Protein AF-A0A4U9HY88-F1 (afdb_monomer_lite)

Sequence (181 aa):
MLAGNAVIPSIDAACRLASELGIPLLISGGIGHSTTFLYAAIARHPRYNRIRTTGKAEATILAEIARAFWQIPPEHLLVEDQSTNCGENARFSAAAITHHQLRVKRGIVVQDPTMQRRTMATFARVWRDKPDAPEWTSHPGIVPHLQNSEDGLVFRGGGEGLWPRRALSVVGTGRASTPAR

Secondary structure (DSSP, 8-state):
-EE--S-HHHHHHHHHHHHHHT--EEEE--SSTTHHHHHHHHHH-TTTTTS--TT--HHHHHHHHHHHHH---GGGEEEE----SHHHHHHHHHHHHHHTT---SEEEEB--HHHHHHHHHHHHHHHTT-TTPPEEEE--S----EEEETTEEEETT--TTS--GGGHHHHTTS---PPP-

Foldseek 3Di:
DEEQAQQVLLLVLQLCCCLVVVAADEYAWAAEDRLVSNVVSQCPDPPRVPQDRPPGTRQVSSVCCSCVPSVRDPVSYHGHHPDHDLLSRLQVSVVSCVVVVPQAQAEEYEYQPQCQVVSVVSNCVNQVPPPRRHHYHGDNSDDWDWDADPVGIDTDPDQRSHDDPVCVVVRVPPDDPDDDD

pLDDT: mean 89.08, std 15.0, range [28.89, 98.62]

Organism: NCBI:txid83655

Structure (mmCIF, N/CA/C/O backbone):
data_AF-A0A4U9HY88-F1
#
_entry.id   AF-A0A4U9HY88-F1
#
loop_
_atom_site.group_PDB
_atom_site.id
_atom_site.type_symbol
_atom_site.label_atom_id
_atom_site.label_alt_id
_atom_site.label_comp_id
_atom_site.label_asym_id
_atom_site.label_entity_id
_atom_site.label_seq_id
_atom_site.pdbx_PDB_ins_code
_atom_site.Cartn_x
_atom_site.Cartn_y
_atom_site.Cartn_z
_atom_site.occupancy
_atom_site.B_iso_or_equiv
_atom_site.auth_seq_id
_atom_site.auth_comp_id
_atom_site.auth_asym_id
_atom_site.auth_atom_id
_atom_site.pdbx_PDB_model_num
ATOM 1 N N . MET A 1 1 ? -2.210 0.163 5.922 1.00 95.62 1 MET A N 1
ATOM 2 C CA . MET A 1 1 ? -2.586 1.010 4.779 1.00 95.62 1 MET A CA 1
ATOM 3 C C . MET A 1 1 ? -1.548 0.826 3.693 1.00 95.62 1 MET A C 1
ATOM 5 O O . MET A 1 1 ? -0.369 1.038 3.957 1.00 95.62 1 MET A O 1
ATOM 9 N N . LEU A 1 2 ? -1.987 0.390 2.519 1.00 98.31 2 LEU A N 1
ATOM 10 C CA . LEU A 1 2 ? -1.201 0.354 1.294 1.00 98.31 2 LEU A CA 1
ATOM 11 C C . LEU A 1 2 ? -1.619 1.545 0.434 1.00 98.31 2 LEU A C 1
ATOM 13 O O . LEU A 1 2 ? -2.769 1.634 0.004 1.00 98.31 2 LEU A O 1
ATOM 17 N N . ALA A 1 3 ? -0.691 2.463 0.205 1.00 97.25 3 ALA A N 1
ATOM 18 C CA . ALA A 1 3 ? -0.890 3.555 -0.729 1.00 97.25 3 ALA A CA 1
ATOM 19 C C . ALA A 1 3 ? -0.647 3.063 -2.162 1.00 97.25 3 ALA A C 1
ATOM 21 O O . ALA A 1 3 ? 0.279 2.289 -2.398 1.00 97.25 3 ALA A O 1
ATOM 22 N N . GLY A 1 4 ? -1.458 3.524 -3.110 1.00 96.06 4 GLY A N 1
ATOM 23 C CA . GLY A 1 4 ? -1.323 3.200 -4.524 1.00 96.06 4 GLY A CA 1
ATOM 24 C C . GLY A 1 4 ? 0.080 3.514 -5.052 1.00 96.06 4 GLY A C 1
ATOM 25 O O . GLY A 1 4 ? 0.613 4.608 -4.829 1.00 96.06 4 GLY A O 1
ATOM 26 N N . ASN A 1 5 ? 0.709 2.504 -5.664 1.00 96.19 5 ASN A N 1
ATOM 27 C CA . ASN A 1 5 ? 2.025 2.565 -6.297 1.00 96.19 5 ASN A CA 1
ATOM 28 C C . ASN A 1 5 ? 2.245 1.380 -7.249 1.00 96.19 5 ASN A C 1
ATOM 30 O O . ASN A 1 5 ? 1.399 0.499 -7.357 1.00 96.19 5 ASN A O 1
ATOM 34 N N . ALA A 1 6 ? 3.399 1.363 -7.921 1.00 96.06 6 ALA A N 1
ATOM 35 C CA . ALA A 1 6 ? 3.779 0.353 -8.909 1.00 96.06 6 ALA A CA 1
ATOM 36 C C . ALA A 1 6 ? 4.93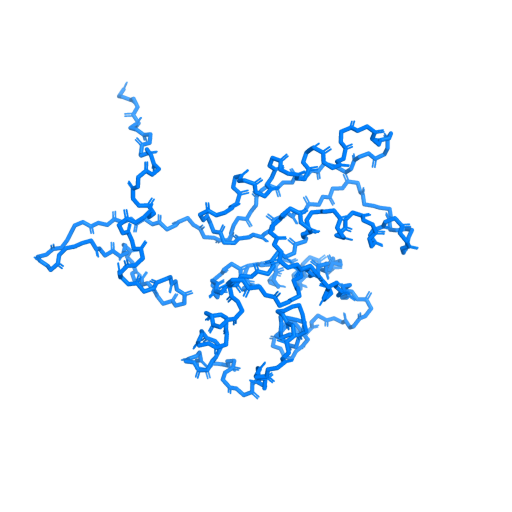8 -0.565 -8.466 1.00 96.06 6 ALA A C 1
ATOM 38 O O . ALA A 1 6 ? 5.470 -1.314 -9.284 1.00 96.06 6 ALA A O 1
ATOM 39 N N . VAL A 1 7 ? 5.368 -0.490 -7.202 1.00 96.38 7 VAL A N 1
ATOM 40 C CA . VAL A 1 7 ? 6.528 -1.222 -6.678 1.00 96.38 7 VAL A CA 1
ATOM 41 C C . VAL A 1 7 ? 6.056 -2.559 -6.120 1.00 96.38 7 VAL A C 1
ATOM 43 O O . VAL A 1 7 ? 5.558 -2.639 -4.996 1.00 96.38 7 VAL A O 1
ATOM 46 N N . ILE A 1 8 ? 6.219 -3.625 -6.908 1.00 97.12 8 ILE A N 1
ATOM 47 C CA . ILE A 1 8 ? 5.695 -4.957 -6.566 1.00 97.12 8 ILE A CA 1
ATOM 48 C C . ILE A 1 8 ? 6.192 -5.452 -5.196 1.00 97.12 8 ILE A C 1
ATOM 50 O O . ILE A 1 8 ? 5.349 -5.870 -4.404 1.00 97.12 8 ILE A O 1
ATOM 54 N N . PRO A 1 9 ? 7.487 -5.327 -4.831 1.00 96.69 9 PRO A N 1
ATOM 55 C CA . PRO A 1 9 ? 7.945 -5.739 -3.502 1.00 96.69 9 PRO A CA 1
ATOM 56 C C . PRO A 1 9 ? 7.247 -5.015 -2.339 1.00 96.69 9 PRO A C 1
ATOM 58 O O . PRO A 1 9 ? 7.011 -5.617 -1.293 1.00 96.69 9 PRO A O 1
ATOM 61 N N . SER A 1 10 ? 6.884 -3.740 -2.509 1.00 97.81 10 SER A N 1
ATOM 62 C CA . SER A 1 10 ? 6.141 -2.976 -1.498 1.00 97.81 10 SER A CA 1
ATOM 63 C C . SER A 1 10 ? 4.689 -3.442 -1.401 1.00 97.81 10 SER A C 1
ATOM 65 O O . SER A 1 10 ? 4.172 -3.618 -0.299 1.00 97.81 10 SER A O 1
ATOM 67 N N . ILE A 1 11 ? 4.041 -3.696 -2.542 1.00 98.44 11 ILE A N 1
ATOM 68 C CA . ILE A 1 11 ? 2.684 -4.262 -2.601 1.00 98.44 11 ILE A CA 1
ATOM 69 C C . ILE A 1 11 ? 2.647 -5.629 -1.903 1.00 98.44 11 ILE A C 1
ATOM 71 O O . ILE A 1 11 ? 1.793 -5.868 -1.045 1.00 98.44 11 ILE A O 1
ATOM 75 N N . ASP A 1 12 ? 3.611 -6.493 -2.218 1.00 98.31 12 ASP A N 1
ATOM 76 C CA . ASP A 1 12 ? 3.755 -7.818 -1.622 1.00 98.31 12 ASP A CA 1
ATOM 77 C C . ASP A 1 12 ? 4.007 -7.742 -0.117 1.00 98.31 12 ASP A C 1
ATOM 79 O O . ASP A 1 12 ? 3.408 -8.502 0.636 1.00 98.31 12 ASP A O 1
ATOM 83 N N . ALA A 1 13 ? 4.841 -6.809 0.353 1.00 98.12 13 ALA A N 1
ATOM 84 C CA . ALA A 1 13 ? 5.082 -6.626 1.783 1.00 98.12 13 ALA A CA 1
ATOM 85 C C . ALA A 1 13 ? 3.802 -6.246 2.545 1.00 98.12 13 ALA A C 1
ATOM 87 O O . ALA A 1 13 ? 3.532 -6.804 3.608 1.00 98.12 13 ALA A O 1
ATOM 88 N N . ALA A 1 14 ? 2.986 -5.341 1.994 1.00 98.50 14 ALA A N 1
ATOM 89 C CA . ALA A 1 14 ? 1.704 -4.971 2.594 1.00 98.50 14 ALA A CA 1
ATOM 90 C C . ALA A 1 14 ? 0.745 -6.168 2.673 1.00 98.50 14 ALA A C 1
ATOM 92 O O . ALA A 1 14 ? 0.136 -6.404 3.718 1.00 98.50 14 ALA A O 1
ATOM 93 N N . CYS A 1 15 ? 0.630 -6.930 1.582 1.00 98.56 15 CYS A N 1
ATOM 94 C CA . CYS A 1 15 ? -0.253 -8.091 1.533 1.00 98.56 15 CYS A CA 1
ATOM 95 C C . CYS A 1 15 ? 0.240 -9.219 2.450 1.00 98.56 15 CYS A C 1
ATOM 97 O O . CYS A 1 15 ? -0.562 -9.821 3.158 1.00 98.56 15 CYS A O 1
ATOM 99 N N . ARG A 1 16 ? 1.555 -9.458 2.506 1.00 98.38 16 ARG A N 1
ATOM 100 C CA . ARG A 1 16 ? 2.170 -10.425 3.421 1.00 98.38 16 ARG A CA 1
ATOM 101 C C . ARG A 1 16 ? 1.854 -10.095 4.872 1.00 98.38 16 ARG A C 1
ATOM 103 O O . ARG A 1 16 ? 1.330 -10.948 5.573 1.00 98.38 16 ARG A O 1
ATOM 110 N N . LEU A 1 17 ? 2.103 -8.853 5.295 1.00 97.88 17 LEU A N 1
ATOM 111 C CA . LEU A 1 17 ? 1.818 -8.406 6.662 1.00 97.88 17 LEU A CA 1
ATOM 112 C C . LEU A 1 17 ? 0.342 -8.594 7.025 1.00 97.88 17 LEU A C 1
ATOM 114 O O . LEU A 1 17 ? 0.035 -9.096 8.101 1.00 97.88 17 LEU A O 1
ATOM 118 N N . ALA A 1 18 ? -0.569 -8.207 6.131 1.00 98.06 18 ALA A N 1
ATOM 119 C CA . ALA A 1 18 ? -2.000 -8.364 6.364 1.00 98.06 18 ALA A CA 1
ATOM 120 C C . ALA A 1 18 ? -2.418 -9.839 6.460 1.00 98.06 18 ALA A C 1
ATOM 122 O O . ALA A 1 18 ? -3.160 -10.208 7.368 1.00 98.06 18 ALA A O 1
ATOM 123 N N . SER A 1 19 ? -1.909 -10.680 5.555 1.00 98.00 19 SER A N 1
ATOM 124 C CA . SER A 1 19 ? -2.217 -12.109 5.509 1.00 98.00 19 SER A CA 1
ATOM 125 C C . SER A 1 19 ? -1.646 -12.871 6.705 1.00 98.00 19 SER A C 1
ATOM 127 O O . SER A 1 19 ? -2.368 -13.649 7.316 1.00 98.00 19 SER A O 1
ATOM 129 N N . GLU A 1 20 ? -0.371 -12.669 7.042 1.00 97.44 20 GLU A N 1
ATOM 130 C CA . GLU A 1 20 ? 0.312 -13.418 8.107 1.00 97.44 20 GLU A CA 1
ATOM 131 C C . GLU A 1 20 ? -0.172 -13.009 9.500 1.00 97.44 20 GLU A C 1
ATOM 133 O O . GLU A 1 20 ? -0.283 -13.852 10.387 1.00 97.44 20 GLU A O 1
ATOM 138 N N . LEU A 1 21 ? -0.487 -11.724 9.700 1.00 96.25 21 LEU A N 1
ATOM 139 C CA . LEU A 1 21 ? -0.976 -11.219 10.986 1.00 96.25 21 LEU A CA 1
ATOM 140 C C . LEU A 1 21 ? -2.503 -11.295 11.121 1.00 96.25 21 LEU A C 1
ATOM 142 O O . LEU A 1 21 ? -3.027 -11.011 12.196 1.00 96.25 21 LEU A O 1
ATOM 146 N N . GLY A 1 22 ? -3.223 -11.625 10.043 1.00 95.94 22 GLY A N 1
ATOM 147 C CA . GLY A 1 22 ? -4.687 -11.655 10.027 1.00 95.94 22 GLY A CA 1
ATOM 148 C C . GLY A 1 22 ? -5.329 -10.291 10.306 1.00 95.94 22 GLY A C 1
ATOM 149 O O . GLY A 1 22 ? -6.391 -10.231 10.921 1.00 95.94 22 GLY A O 1
ATOM 150 N N . ILE A 1 23 ? -4.684 -9.194 9.895 1.00 95.44 23 ILE A N 1
ATOM 151 C CA . ILE A 1 23 ? -5.138 -7.822 10.177 1.00 95.44 23 ILE A CA 1
ATOM 152 C C . ILE A 1 23 ? -5.789 -7.164 8.951 1.00 95.44 23 ILE A C 1
ATOM 154 O O . ILE A 1 23 ? -5.428 -7.492 7.818 1.00 95.44 23 ILE A O 1
ATOM 158 N N . PRO A 1 24 ? -6.691 -6.180 9.144 1.00 97.19 24 PRO A N 1
ATOM 159 C CA . PRO A 1 24 ? -7.289 -5.449 8.034 1.00 97.19 24 PRO A CA 1
ATOM 160 C C . PRO A 1 24 ? -6.260 -4.714 7.165 1.00 97.19 24 PRO A C 1
ATOM 162 O O . PRO A 1 24 ? -5.356 -4.034 7.664 1.00 97.19 24 PRO A O 1
ATOM 165 N N . LEU A 1 25 ? -6.454 -4.778 5.850 1.00 98.38 25 LEU A N 1
ATOM 166 C CA . LEU A 1 25 ? -5.689 -4.052 4.847 1.00 98.38 25 LEU A CA 1
ATOM 167 C C . LEU A 1 25 ? -6.569 -2.984 4.192 1.00 98.38 25 LEU A C 1
ATOM 169 O O . LEU A 1 25 ? -7.407 -3.266 3.339 1.00 98.38 25 LEU A O 1
ATOM 173 N N . LEU A 1 26 ? -6.324 -1.729 4.571 1.00 98.31 26 LEU A N 1
ATOM 174 C CA . LEU A 1 26 ? -6.827 -0.568 3.840 1.00 98.31 26 LEU A CA 1
ATOM 175 C C . LEU A 1 26 ? -5.923 -0.299 2.635 1.00 98.31 26 LEU A C 1
ATOM 177 O O . LEU A 1 26 ? -4.720 -0.096 2.822 1.00 98.31 26 LEU A O 1
ATOM 181 N N . ILE A 1 27 ? -6.489 -0.255 1.435 1.00 98.56 27 ILE A N 1
ATOM 182 C CA . ILE A 1 27 ? -5.808 0.092 0.186 1.00 98.56 27 ILE A CA 1
ATOM 183 C C . ILE A 1 27 ? -6.396 1.403 -0.335 1.00 98.56 27 ILE A C 1
ATOM 185 O O . ILE A 1 27 ? -7.612 1.512 -0.454 1.00 98.56 27 ILE A O 1
ATOM 189 N N . SER A 1 28 ? -5.549 2.388 -0.629 1.00 98.19 28 SER A N 1
ATOM 190 C CA . SER A 1 28 ? -5.984 3.716 -1.077 1.00 98.19 28 SER A CA 1
ATOM 191 C C . SER A 1 28 ? -5.225 4.156 -2.323 1.00 98.19 28 SER A C 1
ATOM 193 O O . SER A 1 28 ? -3.995 4.251 -2.303 1.00 98.19 28 SER A O 1
ATOM 195 N N . GLY A 1 29 ? -5.963 4.392 -3.405 1.00 97.62 29 GLY A N 1
ATOM 196 C CA . GLY A 1 29 ? -5.436 4.719 -4.727 1.00 97.62 29 GLY A CA 1
ATOM 197 C C . GLY A 1 29 ? -6.528 4.697 -5.795 1.00 97.62 29 GLY A C 1
ATOM 198 O O . GLY A 1 29 ? -7.032 3.637 -6.153 1.00 97.62 29 GLY A O 1
ATOM 199 N N . GLY A 1 30 ? -6.865 5.851 -6.348 1.00 96.69 30 GLY A N 1
ATOM 200 C CA . GLY A 1 30 ? -7.715 5.996 -7.526 1.00 96.69 30 GLY A CA 1
ATOM 201 C C . GLY A 1 30 ? -6.927 5.933 -8.831 1.00 96.69 30 GLY A C 1
ATOM 202 O O . GLY A 1 30 ? -6.141 5.010 -9.055 1.00 96.69 30 GLY A O 1
ATOM 203 N N . ILE A 1 31 ? -7.158 6.903 -9.717 1.00 95.69 31 ILE A N 1
ATOM 204 C CA . ILE A 1 31 ? -6.414 7.067 -10.972 1.00 95.69 31 ILE A CA 1
ATOM 205 C C . ILE A 1 31 ? -5.525 8.306 -10.849 1.00 95.69 31 ILE A C 1
ATOM 207 O O . ILE A 1 31 ? -6.003 9.412 -10.601 1.00 95.69 31 ILE A O 1
ATOM 211 N N . GLY A 1 32 ? -4.223 8.128 -11.050 1.00 91.50 32 GLY A N 1
ATOM 212 C CA . GLY A 1 32 ? -3.225 9.178 -10.917 1.00 91.50 32 GLY A CA 1
ATOM 213 C C . GLY A 1 32 ? -1.925 8.874 -11.659 1.00 91.50 32 GLY A C 1
ATOM 214 O O . GLY A 1 32 ? -1.848 8.030 -12.551 1.00 91.50 32 GLY A O 1
ATOM 215 N N . HIS A 1 33 ? -0.867 9.591 -11.282 1.00 88.50 33 HIS A N 1
ATOM 216 C CA . HIS A 1 33 ? 0.424 9.568 -11.979 1.00 88.50 33 HIS A CA 1
ATOM 217 C C . HIS A 1 33 ? 1.106 8.190 -11.985 1.00 88.50 33 HIS A C 1
ATOM 219 O O . HIS A 1 33 ? 1.844 7.874 -12.916 1.00 88.50 33 HIS A O 1
ATOM 225 N N . SER A 1 34 ? 0.881 7.372 -10.953 1.00 87.62 34 SER A N 1
ATOM 226 C CA . SER A 1 34 ? 1.453 6.027 -10.813 1.00 87.62 34 SER A CA 1
ATOM 227 C C . SER A 1 34 ? 0.676 4.943 -11.563 1.00 87.62 34 SER A C 1
ATOM 229 O O . SER A 1 34 ? 1.191 3.838 -11.735 1.00 87.62 34 SER A O 1
ATOM 231 N N . THR A 1 35 ? -0.528 5.240 -12.051 1.00 94.88 35 THR A N 1
ATOM 232 C CA . THR A 1 35 ? -1.487 4.208 -12.460 1.00 94.88 35 THR A CA 1
ATOM 233 C C . THR A 1 35 ? -1.014 3.436 -13.685 1.00 94.88 35 THR A C 1
ATOM 235 O O . THR A 1 35 ? -1.023 2.207 -13.695 1.00 94.88 35 THR A O 1
ATOM 238 N N . THR A 1 36 ? -0.489 4.129 -14.696 1.00 95.38 36 THR A N 1
ATOM 239 C CA . THR A 1 36 ? 0.061 3.477 -15.896 1.00 95.38 36 THR A CA 1
ATOM 240 C C . THR A 1 36 ? 1.330 2.676 -15.596 1.00 95.38 36 THR A C 1
ATOM 242 O O . THR A 1 36 ? 1.561 1.636 -16.218 1.00 95.38 36 THR A O 1
ATOM 245 N N . PHE A 1 37 ? 2.130 3.097 -14.611 1.00 95.12 37 PHE A N 1
ATOM 246 C CA . PHE A 1 37 ? 3.279 2.321 -14.145 1.00 95.12 37 PHE A CA 1
ATOM 247 C C . PHE A 1 37 ? 2.834 1.036 -13.448 1.00 95.12 37 PHE A C 1
ATOM 249 O O . PHE A 1 37 ? 3.419 -0.014 -13.710 1.00 95.12 37 PHE A O 1
ATOM 256 N N . LEU A 1 38 ? 1.778 1.091 -12.628 1.00 96.88 38 LEU A N 1
ATOM 257 C CA . LEU A 1 38 ? 1.194 -0.102 -12.017 1.00 96.88 38 LEU A CA 1
ATOM 258 C C . LEU A 1 38 ? 0.676 -1.052 -13.100 1.00 96.88 38 LEU A C 1
ATOM 260 O O . LEU A 1 38 ? 0.981 -2.240 -13.061 1.00 96.88 38 LEU A O 1
ATOM 264 N N . TYR A 1 39 ? -0.031 -0.544 -14.114 1.00 97.56 39 TYR A N 1
ATOM 265 C CA . TYR A 1 39 ? -0.522 -1.377 -15.218 1.00 97.56 39 TYR A CA 1
ATOM 266 C C . TYR A 1 39 ? 0.623 -2.126 -15.908 1.00 97.56 39 TYR A C 1
ATOM 268 O O . TYR A 1 39 ? 0.535 -3.337 -16.118 1.00 97.56 39 TYR A O 1
ATOM 276 N N . ALA A 1 40 ? 1.713 -1.420 -16.219 1.00 96.12 40 ALA A N 1
ATOM 277 C CA . ALA A 1 40 ? 2.893 -2.007 -16.843 1.00 96.12 40 ALA A CA 1
ATOM 278 C C . ALA A 1 40 ? 3.602 -3.019 -15.928 1.00 96.12 40 ALA A C 1
ATOM 280 O O . ALA A 1 40 ? 4.038 -4.068 -16.405 1.00 96.12 40 ALA A O 1
ATOM 281 N N . ALA A 1 41 ? 3.711 -2.728 -14.628 1.00 95.94 41 ALA A N 1
ATOM 282 C CA . ALA A 1 41 ? 4.317 -3.629 -13.652 1.00 95.94 41 ALA A CA 1
ATOM 283 C C . ALA A 1 41 ? 3.533 -4.946 -13.553 1.00 95.94 41 ALA A C 1
ATOM 285 O O . ALA A 1 41 ? 4.126 -6.018 -13.653 1.00 95.94 41 ALA A O 1
ATOM 286 N N . ILE A 1 42 ? 2.202 -4.872 -13.455 1.00 97.62 42 ILE A N 1
ATOM 287 C CA . ILE A 1 42 ? 1.325 -6.048 -13.392 1.00 97.62 42 ILE A CA 1
ATOM 288 C C . ILE A 1 42 ? 1.381 -6.861 -14.683 1.00 97.62 42 ILE A C 1
ATOM 290 O O . ILE A 1 42 ? 1.559 -8.075 -14.614 1.00 97.62 42 ILE A O 1
ATOM 294 N N . ALA A 1 43 ? 1.313 -6.215 -15.850 1.00 96.81 43 ALA A N 1
ATOM 295 C CA . ALA A 1 43 ? 1.377 -6.904 -17.141 1.00 96.81 43 ALA A CA 1
ATOM 296 C C . ALA A 1 43 ? 2.683 -7.699 -17.335 1.00 96.81 43 ALA A C 1
ATOM 298 O O . ALA A 1 43 ? 2.680 -8.756 -17.961 1.00 96.81 43 ALA A O 1
ATOM 299 N N . ARG A 1 44 ? 3.800 -7.206 -16.784 1.00 95.19 44 ARG A N 1
ATOM 300 C CA . ARG A 1 44 ? 5.115 -7.865 -16.855 1.00 95.19 44 ARG A CA 1
ATOM 301 C C . ARG A 1 44 ? 5.339 -8.899 -15.752 1.00 95.19 44 ARG A C 1
ATOM 303 O O . ARG A 1 44 ? 6.282 -9.677 -15.853 1.00 95.19 44 ARG A O 1
ATOM 310 N N . HIS A 1 45 ? 4.528 -8.892 -14.696 1.00 96.69 45 HIS A N 1
ATOM 311 C CA . HIS A 1 45 ? 4.760 -9.736 -13.532 1.00 96.69 45 HIS A CA 1
ATOM 312 C C . HIS A 1 45 ? 4.348 -11.190 -13.816 1.00 96.69 45 HIS A C 1
ATOM 314 O O . HIS A 1 45 ? 3.193 -11.423 -14.182 1.00 96.69 45 HIS A O 1
ATOM 320 N N . PRO A 1 46 ? 5.217 -12.194 -13.583 1.00 95.62 46 PRO A N 1
ATOM 321 C CA . PRO A 1 46 ? 4.942 -13.589 -13.948 1.00 95.62 46 PRO A CA 1
ATOM 322 C C . PRO A 1 46 ? 3.703 -14.165 -13.250 1.00 95.62 46 PRO A C 1
ATOM 324 O O . PRO A 1 46 ? 3.028 -15.038 -13.792 1.00 95.62 46 PRO A O 1
ATOM 327 N N . ARG A 1 47 ? 3.382 -13.659 -12.052 1.00 96.19 47 ARG A N 1
ATOM 328 C CA . ARG A 1 47 ? 2.238 -14.112 -11.253 1.00 96.19 47 ARG A CA 1
ATOM 329 C C . ARG A 1 47 ? 0.981 -13.264 -11.464 1.00 96.19 47 ARG A C 1
ATOM 331 O O . ARG A 1 47 ? -0.117 -13.814 -11.483 1.00 96.19 47 ARG A O 1
ATOM 338 N N . TYR A 1 48 ? 1.127 -11.943 -11.613 1.00 97.88 48 TYR A N 1
ATOM 339 C CA . TYR A 1 48 ? -0.002 -10.995 -11.576 1.00 97.88 48 TYR A CA 1
ATOM 340 C C . TYR A 1 48 ? -0.520 -10.587 -12.958 1.00 97.88 48 TYR A C 1
ATOM 342 O O . TYR A 1 48 ? -1.600 -10.011 -13.035 1.00 97.88 48 TYR A O 1
ATOM 350 N N . ASN A 1 49 ? 0.170 -10.953 -14.042 1.00 97.12 49 ASN A N 1
ATOM 351 C CA . ASN A 1 49 ? -0.213 -10.644 -15.429 1.00 97.12 49 ASN A CA 1
ATOM 352 C C . ASN A 1 49 ? -1.627 -11.090 -15.853 1.00 97.12 49 ASN A C 1
ATOM 354 O O . ASN A 1 49 ? -2.130 -10.635 -16.877 1.00 97.12 49 ASN A O 1
ATOM 358 N N . ARG A 1 50 ? -2.285 -11.953 -15.074 1.00 95.56 50 ARG A N 1
ATOM 359 C CA . ARG A 1 50 ? -3.676 -12.382 -15.281 1.00 95.56 50 ARG A CA 1
ATOM 360 C C . ARG A 1 50 ? -4.727 -11.381 -14.779 1.00 95.56 50 ARG A C 1
ATOM 362 O O . ARG A 1 50 ? -5.901 -11.531 -15.107 1.00 95.56 50 ARG A O 1
ATOM 369 N N . ILE A 1 51 ? -4.335 -10.385 -13.983 1.00 97.25 51 ILE A N 1
ATOM 370 C CA . ILE A 1 51 ? -5.235 -9.335 -13.491 1.00 97.25 51 ILE A CA 1
ATOM 371 C C . ILE A 1 51 ? -5.505 -8.331 -14.613 1.00 97.25 51 ILE A C 1
ATOM 373 O O . ILE A 1 51 ? -4.581 -7.793 -15.220 1.00 97.25 51 ILE A O 1
ATOM 377 N N . ARG A 1 52 ? -6.782 -8.020 -14.859 1.00 96.44 52 ARG A N 1
ATOM 378 C CA . ARG A 1 52 ? -7.164 -6.948 -15.795 1.00 96.44 52 ARG A CA 1
ATOM 379 C C . ARG A 1 52 ? -6.898 -5.586 -15.161 1.00 96.44 52 ARG A C 1
ATOM 381 O O . ARG A 1 52 ? -7.407 -5.340 -14.069 1.00 96.44 52 ARG A O 1
ATOM 388 N N . THR A 1 53 ? -6.180 -4.707 -15.857 1.00 97.12 53 THR A N 1
ATOM 389 C CA . THR A 1 53 ? -5.723 -3.413 -15.316 1.00 97.12 53 THR A CA 1
ATOM 390 C C . THR A 1 53 ? -6.345 -2.189 -15.991 1.00 97.12 53 THR A C 1
ATOM 392 O O . THR A 1 53 ? -6.751 -1.266 -15.291 1.00 97.12 53 THR A O 1
ATOM 395 N N . THR A 1 54 ? -6.458 -2.164 -17.322 1.00 94.25 54 THR A N 1
ATOM 396 C CA . THR A 1 54 ? -6.889 -0.973 -18.077 1.00 94.25 54 THR A CA 1
ATOM 397 C C . THR A 1 54 ? -8.217 -0.400 -17.579 1.00 94.25 54 THR A C 1
ATOM 399 O O . THR A 1 54 ? -9.220 -1.109 -17.516 1.00 94.25 54 THR A O 1
ATOM 402 N N . GLY A 1 55 ? -8.216 0.898 -17.261 1.00 95.19 55 GLY A N 1
ATOM 403 C CA . GLY A 1 55 ? -9.402 1.646 -16.836 1.00 95.19 55 GLY A CA 1
ATOM 404 C C . GLY A 1 55 ? -9.794 1.449 -15.370 1.00 95.19 55 GLY A C 1
ATOM 405 O O . GLY A 1 55 ? -10.763 2.058 -14.929 1.00 95.19 55 GLY A O 1
ATOM 406 N N . LYS A 1 56 ? -9.063 0.628 -14.605 1.00 97.81 56 LYS A N 1
ATOM 407 C CA . LYS A 1 56 ? -9.308 0.439 -13.171 1.00 97.81 56 LYS A CA 1
ATOM 408 C C . LYS A 1 56 ? -8.459 1.380 -12.320 1.00 97.81 56 LYS A C 1
ATOM 410 O O . LYS A 1 56 ? -7.300 1.649 -12.644 1.00 97.81 56 LYS A O 1
ATOM 415 N N . ALA A 1 57 ? -9.015 1.797 -11.189 1.00 98.12 57 ALA A N 1
ATOM 416 C CA . ALA A 1 57 ? -8.264 2.441 -10.123 1.00 98.12 57 ALA A CA 1
ATOM 417 C C . ALA A 1 57 ? -7.177 1.512 -9.556 1.00 98.12 57 ALA A C 1
ATOM 419 O O . ALA A 1 57 ? -7.295 0.280 -9.586 1.00 98.12 57 ALA A O 1
ATOM 420 N N . GLU A 1 58 ? -6.120 2.111 -9.009 1.00 98.50 58 GLU A N 1
ATOM 421 C CA . GLU A 1 58 ? -5.004 1.386 -8.401 1.00 98.50 58 GLU A CA 1
ATOM 422 C C . GLU A 1 58 ? -5.490 0.471 -7.274 1.00 98.50 58 GLU A C 1
ATOM 424 O O . GLU A 1 58 ? -5.171 -0.717 -7.266 1.00 98.50 58 GLU A O 1
ATOM 429 N N . ALA A 1 59 ? -6.327 0.974 -6.367 1.00 98.44 59 ALA A N 1
ATOM 430 C CA . ALA A 1 59 ? -6.824 0.222 -5.224 1.00 98.44 59 ALA A CA 1
ATOM 431 C C . ALA A 1 59 ? -7.662 -0.991 -5.641 1.00 98.44 59 ALA A C 1
ATOM 433 O O . ALA A 1 59 ? -7.547 -2.044 -5.019 1.00 98.44 59 ALA A O 1
ATOM 434 N N . THR A 1 60 ? -8.427 -0.899 -6.734 1.00 98.44 60 THR A N 1
ATOM 435 C CA . THR A 1 60 ? -9.170 -2.041 -7.289 1.00 98.44 60 THR A CA 1
ATOM 436 C C . THR A 1 60 ? -8.228 -3.147 -7.766 1.00 98.44 60 THR A C 1
ATOM 438 O O . THR A 1 60 ? -8.453 -4.322 -7.481 1.00 98.44 60 THR A O 1
ATOM 441 N N . ILE A 1 61 ? -7.154 -2.785 -8.476 1.00 98.62 61 ILE A N 1
ATOM 442 C CA . ILE A 1 61 ? -6.145 -3.741 -8.962 1.00 98.62 61 ILE A CA 1
ATOM 443 C C . ILE A 1 61 ? -5.416 -4.385 -7.781 1.00 98.62 61 ILE A C 1
ATOM 445 O O . ILE A 1 61 ? -5.268 -5.604 -7.726 1.00 98.62 61 ILE A O 1
ATOM 449 N N . LEU A 1 62 ? -4.981 -3.573 -6.820 1.00 98.62 62 LEU A N 1
ATOM 450 C CA . LEU A 1 62 ? -4.247 -4.035 -5.644 1.00 98.62 62 LEU A CA 1
ATOM 451 C C . LEU A 1 62 ? -5.118 -4.913 -4.728 1.00 98.62 62 LEU A C 1
ATOM 453 O O . LEU A 1 62 ? -4.630 -5.906 -4.193 1.00 98.62 62 LEU A O 1
ATOM 457 N N . ALA A 1 63 ? -6.414 -4.620 -4.596 1.00 98.56 63 ALA A N 1
ATOM 458 C CA . ALA A 1 63 ? -7.359 -5.481 -3.885 1.00 98.56 63 ALA A CA 1
ATOM 459 C C . ALA A 1 63 ? -7.542 -6.837 -4.586 1.00 98.56 63 ALA A C 1
ATOM 461 O O . ALA A 1 63 ? -7.649 -7.874 -3.929 1.00 98.56 63 ALA A O 1
ATOM 462 N N . GLU A 1 64 ? -7.526 -6.858 -5.924 1.00 98.38 64 GLU A N 1
ATOM 463 C CA . GLU A 1 64 ? -7.552 -8.104 -6.693 1.00 98.38 64 GLU A CA 1
ATOM 464 C C . GLU A 1 64 ? -6.288 -8.942 -6.440 1.00 98.38 64 GLU A C 1
ATOM 466 O O . GLU A 1 64 ? -6.403 -10.154 -6.254 1.00 98.38 64 GLU A O 1
ATOM 471 N N . ILE A 1 65 ? -5.112 -8.307 -6.323 1.00 98.62 65 ILE A N 1
ATOM 472 C CA . ILE A 1 65 ? -3.864 -8.972 -5.905 1.00 98.62 65 ILE A CA 1
ATOM 473 C C . ILE A 1 65 ? -4.015 -9.578 -4.505 1.00 98.62 65 ILE A C 1
ATOM 475 O O . ILE A 1 65 ? -3.785 -10.775 -4.313 1.00 98.62 65 ILE A O 1
ATOM 479 N N . ALA A 1 66 ? -4.428 -8.756 -3.537 1.00 98.56 66 ALA A N 1
ATOM 480 C CA . ALA A 1 66 ? -4.592 -9.141 -2.138 1.00 98.56 66 ALA A CA 1
ATOM 481 C C . ALA A 1 66 ? -5.524 -10.356 -1.981 1.00 98.56 66 ALA A C 1
ATOM 483 O O . ALA A 1 66 ? -5.195 -11.327 -1.300 1.00 98.56 66 ALA A O 1
ATOM 484 N N . ARG A 1 67 ? -6.659 -10.351 -2.681 1.00 98.12 67 ARG A N 1
ATOM 485 C CA . ARG A 1 67 ? -7.626 -11.450 -2.639 1.00 98.12 67 ARG A CA 1
ATOM 486 C C . ARG A 1 67 ? -7.135 -12.691 -3.386 1.00 98.12 67 ARG A C 1
ATOM 488 O O . ARG A 1 67 ? -7.118 -13.780 -2.824 1.00 98.12 67 ARG A O 1
ATOM 495 N N . ALA A 1 68 ? -6.755 -12.552 -4.657 1.00 97.75 68 ALA A N 1
ATOM 496 C CA . ALA A 1 68 ? -6.527 -13.705 -5.533 1.00 97.75 68 ALA A CA 1
ATOM 497 C C . ALA A 1 68 ? -5.185 -14.411 -5.287 1.00 97.75 68 ALA A C 1
ATOM 499 O O . ALA A 1 68 ? -5.043 -15.588 -5.615 1.00 97.75 68 ALA A O 1
ATOM 500 N N . PHE A 1 69 ? -4.196 -13.710 -4.728 1.00 98.06 69 PHE A N 1
ATOM 501 C CA . PHE A 1 69 ? -2.836 -14.235 -4.579 1.00 98.06 69 PHE A CA 1
ATOM 502 C C . PHE A 1 69 ? -2.368 -14.303 -3.130 1.00 98.06 69 PHE A C 1
ATOM 504 O O . PHE A 1 69 ? -1.552 -15.167 -2.803 1.00 98.06 69 PHE A O 1
ATOM 511 N N . TRP A 1 70 ? -2.891 -13.436 -2.268 1.00 98.19 70 TRP A N 1
ATOM 512 C CA . TRP A 1 70 ? -2.571 -13.427 -0.841 1.00 98.19 70 TRP A CA 1
ATOM 513 C C . TRP A 1 70 ? -3.701 -13.962 0.033 1.00 98.19 70 TRP A C 1
ATOM 515 O O . TRP A 1 70 ? -3.517 -14.069 1.235 1.00 98.19 70 TRP A O 1
ATOM 525 N N . GLN A 1 71 ? -4.837 -14.347 -0.564 1.00 97.88 71 GLN A N 1
ATOM 526 C CA . GLN A 1 71 ? -5.968 -14.972 0.132 1.00 97.88 71 GLN A CA 1
ATOM 527 C C . GLN A 1 71 ? -6.486 -14.128 1.310 1.00 97.88 71 GLN A C 1
ATOM 529 O O . GLN A 1 71 ? -7.038 -14.663 2.267 1.00 97.88 71 GLN A O 1
ATOM 534 N N . ILE A 1 72 ? -6.328 -12.800 1.233 1.00 98.25 72 ILE A N 1
ATOM 535 C CA . ILE A 1 72 ? -6.867 -11.893 2.247 1.00 98.25 72 ILE A CA 1
ATOM 536 C C . ILE A 1 72 ? -8.399 -11.887 2.109 1.00 98.25 72 ILE A C 1
ATOM 538 O O . ILE A 1 72 ? -8.896 -11.618 1.006 1.00 98.25 72 ILE A O 1
ATOM 542 N N . PRO A 1 73 ? -9.152 -12.175 3.189 1.00 97.00 73 PRO A N 1
ATOM 543 C CA . PRO A 1 73 ? -10.608 -12.211 3.142 1.00 97.00 73 PRO A CA 1
ATOM 544 C C . PRO A 1 73 ? -11.210 -10.847 2.758 1.00 97.00 73 PRO A C 1
ATOM 546 O O . PRO A 1 73 ? -10.685 -9.816 3.190 1.00 97.00 73 PRO A O 1
ATOM 549 N N . PRO A 1 74 ? -12.305 -10.797 1.975 1.00 95.50 74 PRO A N 1
ATOM 550 C CA . PRO A 1 74 ? -12.960 -9.541 1.600 1.00 95.50 74 PRO A CA 1
ATOM 551 C C . PRO A 1 74 ? -13.335 -8.648 2.791 1.00 95.50 74 PRO A C 1
ATOM 553 O O . PRO A 1 74 ? -13.199 -7.435 2.708 1.00 95.50 74 PRO A O 1
ATOM 556 N N . GLU A 1 75 ? -13.741 -9.235 3.913 1.00 94.69 75 GLU A N 1
ATOM 557 C CA . GLU A 1 75 ? -14.070 -8.546 5.164 1.00 94.69 75 GLU A CA 1
ATOM 558 C C . GLU A 1 75 ? -12.861 -7.866 5.829 1.00 94.69 75 GLU A C 1
ATOM 560 O O . GLU A 1 75 ? -13.026 -6.974 6.659 1.00 94.69 75 GLU A O 1
ATOM 565 N N . HIS A 1 76 ? -11.641 -8.256 5.453 1.00 96.19 76 HIS A N 1
ATOM 566 C CA . HIS A 1 76 ? -10.400 -7.617 5.888 1.00 96.19 76 HIS A CA 1
ATOM 567 C C . HIS A 1 76 ? -9.903 -6.566 4.889 1.00 96.19 76 HIS A C 1
ATOM 569 O O . HIS A 1 76 ? -8.914 -5.888 5.171 1.00 96.19 76 HIS A O 1
ATOM 575 N N . LEU A 1 77 ? -10.553 -6.406 3.735 1.00 97.69 77 LEU A N 1
ATOM 576 C CA . LEU A 1 77 ? -10.164 -5.440 2.715 1.00 97.69 77 LEU A CA 1
ATOM 577 C C . LEU A 1 77 ? -11.053 -4.203 2.780 1.00 97.69 77 LEU A C 1
ATOM 579 O O . LEU A 1 77 ? -12.260 -4.268 2.570 1.00 97.69 77 LEU A O 1
ATOM 583 N N . LEU A 1 78 ? -10.424 -3.050 2.996 1.00 97.94 78 LEU A N 1
ATOM 584 C CA . LEU A 1 78 ? -11.071 -1.755 2.833 1.00 97.94 78 LEU A CA 1
ATOM 585 C C . LEU A 1 78 ? -10.454 -1.045 1.629 1.00 97.94 78 LEU A C 1
ATOM 587 O O . LEU A 1 78 ? -9.257 -0.761 1.624 1.00 97.94 78 LEU A O 1
ATOM 591 N N . VAL A 1 79 ? -11.262 -0.775 0.607 1.00 98.06 79 VAL A N 1
ATOM 592 C CA . VAL A 1 79 ? -10.807 -0.213 -0.670 1.00 98.06 79 VAL A CA 1
ATOM 593 C C . VAL A 1 79 ?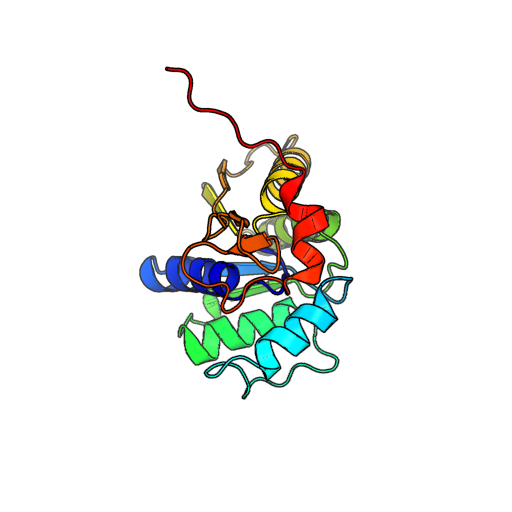 -11.280 1.229 -0.791 1.00 98.06 79 VAL A C 1
ATOM 595 O O . VAL A 1 79 ? -12.472 1.506 -0.710 1.00 98.06 79 VAL A O 1
ATOM 598 N N . GLU A 1 80 ? -10.335 2.136 -1.001 1.00 97.81 80 GLU A N 1
ATOM 599 C CA . GLU A 1 80 ? -10.571 3.539 -1.320 1.00 97.81 80 GLU A CA 1
ATOM 600 C C . GLU A 1 80 ? -9.975 3.820 -2.706 1.00 97.81 80 GLU A C 1
ATOM 602 O O . GLU A 1 80 ? -8.760 3.763 -2.891 1.00 97.81 80 GLU A O 1
ATOM 607 N N . ASP A 1 81 ? -10.831 4.055 -3.698 1.00 97.00 81 ASP A N 1
ATOM 608 C CA . ASP A 1 81 ? -10.473 4.072 -5.121 1.00 97.00 81 ASP A CA 1
ATOM 609 C C . ASP A 1 81 ? -10.688 5.434 -5.806 1.00 97.00 81 ASP A C 1
ATOM 611 O O . ASP A 1 81 ? -10.743 5.515 -7.034 1.00 97.00 81 ASP A O 1
ATOM 615 N N . GLN A 1 82 ? -10.789 6.512 -5.027 1.00 97.06 82 GLN A N 1
ATOM 616 C CA . GLN A 1 82 ? -11.075 7.865 -5.512 1.00 97.06 82 GLN A CA 1
ATOM 617 C C . GLN A 1 82 ? -9.862 8.803 -5.440 1.00 97.06 82 GLN A C 1
ATOM 619 O O . GLN A 1 82 ? -9.856 9.849 -6.088 1.00 97.06 82 GLN A O 1
ATOM 624 N N . SER A 1 83 ? -8.825 8.473 -4.668 1.00 92.75 83 SER A N 1
ATOM 625 C CA . SER A 1 83 ? -7.655 9.341 -4.505 1.00 92.75 83 SER A CA 1
ATOM 626 C C . SER A 1 83 ? -6.814 9.486 -5.784 1.00 92.75 83 SER A C 1
ATOM 628 O O . SER A 1 83 ? -6.487 8.522 -6.464 1.00 92.75 83 SER A O 1
ATOM 630 N N . THR A 1 84 ? -6.373 10.698 -6.113 1.00 91.12 84 THR A N 1
ATOM 631 C CA . THR A 1 84 ? -5.578 10.952 -7.337 1.00 91.12 84 THR A CA 1
ATOM 632 C C . THR A 1 84 ? -4.100 11.232 -7.055 1.00 91.12 84 THR A C 1
ATOM 634 O O . THR A 1 84 ? -3.267 11.309 -7.965 1.00 91.12 84 THR A O 1
ATOM 637 N N . ASN A 1 85 ? -3.740 11.416 -5.781 1.00 88.38 85 ASN A N 1
ATOM 638 C CA . ASN A 1 85 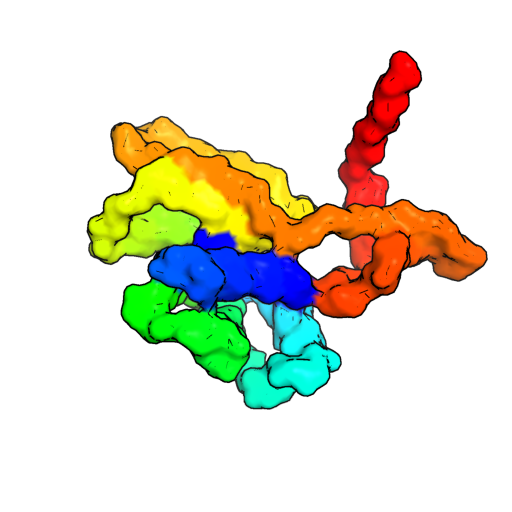? -2.388 11.756 -5.352 1.00 88.38 85 ASN A CA 1
ATOM 639 C C . ASN A 1 85 ? -2.111 11.347 -3.894 1.00 88.38 85 ASN A C 1
ATOM 641 O O . ASN A 1 85 ? -3.015 11.105 -3.102 1.00 88.38 85 ASN A O 1
ATOM 645 N N . CYS A 1 86 ? -0.832 11.361 -3.505 1.00 82.31 86 CYS A N 1
ATOM 646 C CA . CYS A 1 86 ? -0.374 10.991 -2.160 1.00 82.31 86 CYS A CA 1
ATOM 647 C C . CYS A 1 86 ? -1.055 11.776 -1.016 1.00 82.31 86 CYS A C 1
ATOM 649 O O . CYS A 1 86 ? -1.244 11.226 0.069 1.00 82.31 86 CYS A O 1
ATOM 651 N N . GLY A 1 87 ? -1.396 13.051 -1.237 1.00 86.69 87 GLY A N 1
ATOM 652 C CA . GLY A 1 87 ? -2.101 13.877 -0.255 1.00 86.69 87 GLY A CA 1
ATOM 653 C C . GLY A 1 87 ? -3.511 13.356 0.012 1.00 86.69 87 GLY A C 1
ATOM 654 O O . GLY A 1 87 ? -3.930 13.206 1.162 1.00 86.69 87 GLY A O 1
ATOM 655 N N . GLU A 1 88 ? -4.214 13.028 -1.067 1.00 92.88 88 GLU A N 1
ATOM 656 C CA . GLU A 1 88 ? -5.542 12.429 -1.016 1.00 92.88 88 GLU A CA 1
ATOM 657 C C . GLU A 1 88 ? -5.516 11.021 -0.448 1.00 92.88 88 GLU A C 1
ATOM 659 O O . GLU A 1 88 ? -6.377 10.733 0.373 1.00 92.88 88 GLU A O 1
ATOM 664 N N . ASN A 1 89 ? -4.498 10.205 -0.751 1.00 92.56 89 ASN A N 1
ATOM 665 C CA . ASN A 1 89 ? -4.396 8.862 -0.173 1.00 92.56 89 ASN A CA 1
ATOM 666 C C . ASN A 1 89 ? -4.474 8.912 1.361 1.00 92.56 89 ASN A C 1
ATOM 668 O O . ASN A 1 89 ? -5.238 8.180 1.984 1.00 92.56 89 ASN A O 1
ATOM 672 N N . ALA A 1 90 ? -3.722 9.821 1.990 1.00 92.50 90 ALA A N 1
ATOM 673 C CA . ALA A 1 90 ? -3.747 9.988 3.442 1.00 92.50 90 ALA A CA 1
ATOM 674 C C . ALA A 1 90 ? -5.105 10.499 3.953 1.00 92.50 90 ALA A C 1
ATOM 676 O O . ALA A 1 90 ? -5.643 9.976 4.933 1.00 92.50 90 ALA A O 1
ATOM 677 N N . ARG A 1 91 ? -5.670 11.518 3.292 1.00 94.44 91 ARG A N 1
ATOM 678 C CA . ARG A 1 91 ? -6.940 12.141 3.694 1.00 94.44 91 ARG A CA 1
ATOM 679 C C . ARG A 1 91 ? -8.118 11.178 3.555 1.00 94.44 91 ARG A C 1
ATOM 681 O O . ARG A 1 91 ? -8.909 11.058 4.487 1.00 94.44 91 ARG A O 1
ATOM 688 N N . PHE A 1 92 ? -8.226 10.500 2.420 1.00 96.88 92 PHE A N 1
ATOM 689 C CA . PHE A 1 92 ? -9.312 9.576 2.115 1.00 96.88 92 PHE A CA 1
ATOM 690 C C . PHE A 1 92 ? -9.189 8.281 2.908 1.00 96.88 92 PHE A C 1
ATOM 692 O O . PHE A 1 92 ? -10.191 7.832 3.452 1.00 96.88 92 PHE A O 1
ATOM 699 N N . SER A 1 93 ? -7.975 7.766 3.135 1.00 95.00 93 SER A N 1
ATOM 700 C CA . SER A 1 93 ? -7.773 6.657 4.080 1.00 95.00 93 SER A CA 1
ATOM 701 C C . SER A 1 93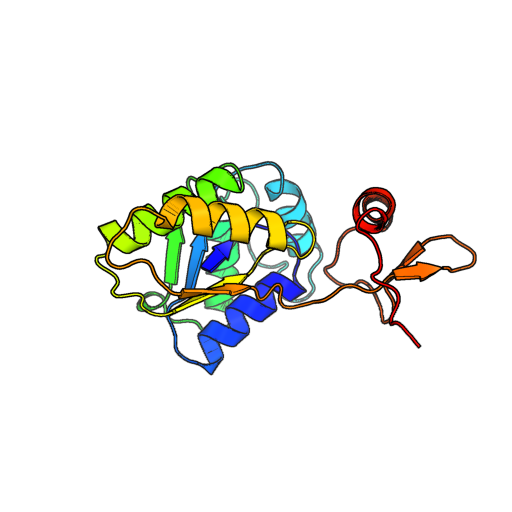 ? -8.259 7.009 5.487 1.00 95.00 93 SER A C 1
ATOM 703 O O . SER A 1 93 ? -8.935 6.211 6.131 1.00 95.00 93 SER A O 1
ATOM 705 N N . ALA A 1 94 ? -7.945 8.213 5.977 1.00 93.62 94 ALA A N 1
ATOM 706 C CA . ALA A 1 94 ? -8.413 8.652 7.287 1.00 93.62 94 ALA A CA 1
ATOM 707 C C . ALA A 1 94 ? -9.938 8.829 7.330 1.00 93.62 94 ALA A C 1
ATOM 709 O O . ALA A 1 94 ? -10.560 8.461 8.323 1.00 93.62 94 ALA A O 1
ATOM 710 N N . ALA A 1 95 ? -10.538 9.359 6.260 1.00 94.12 95 ALA A N 1
ATOM 711 C CA . ALA A 1 95 ? -11.987 9.472 6.134 1.00 94.12 95 ALA A CA 1
ATOM 712 C C . ALA A 1 95 ? -12.667 8.094 6.102 1.00 94.12 95 ALA A C 1
ATOM 714 O O . ALA A 1 95 ? -13.655 7.904 6.801 1.00 94.12 95 ALA A O 1
ATOM 715 N N . ALA A 1 96 ? -12.108 7.124 5.373 1.00 94.44 96 ALA A N 1
ATOM 716 C CA . ALA A 1 96 ? -12.613 5.756 5.309 1.00 94.44 96 ALA A CA 1
ATOM 717 C C . ALA A 1 96 ? -12.547 5.068 6.683 1.00 94.44 96 ALA A C 1
ATOM 719 O O . ALA A 1 96 ? -13.536 4.497 7.131 1.00 94.44 96 ALA A O 1
ATOM 720 N N . ILE A 1 97 ? -11.429 5.201 7.409 1.00 93.44 97 ILE A N 1
ATOM 721 C CA . ILE A 1 97 ? -11.298 4.697 8.789 1.00 93.44 97 ILE A CA 1
ATOM 722 C C . ILE A 1 97 ? -12.398 5.271 9.691 1.00 93.44 97 ILE A C 1
ATOM 724 O O . ILE A 1 97 ? -13.039 4.520 10.425 1.00 93.44 97 ILE A O 1
ATOM 728 N N . THR A 1 98 ? -12.643 6.583 9.623 1.00 91.69 98 THR A N 1
ATOM 729 C CA . THR A 1 98 ? -13.692 7.240 10.414 1.00 91.69 98 THR A CA 1
ATOM 730 C C . THR A 1 98 ? -15.097 6.807 9.986 1.00 91.69 98 THR A C 1
ATOM 732 O O . THR A 1 98 ? -15.916 6.498 10.846 1.00 91.69 98 THR A O 1
ATOM 735 N N . HIS A 1 99 ? -15.375 6.748 8.682 1.00 92.44 99 HIS A N 1
ATOM 736 C CA . HIS A 1 99 ? -16.683 6.384 8.133 1.00 92.44 99 HIS A CA 1
ATOM 737 C C . HIS A 1 99 ? -17.089 4.955 8.510 1.00 92.44 99 HIS A C 1
ATOM 739 O O . HIS A 1 99 ? -18.207 4.731 8.963 1.00 92.44 99 HIS A O 1
ATOM 745 N N . HIS A 1 100 ? -16.153 4.010 8.409 1.00 90.38 100 HIS A N 1
ATOM 746 C CA . HIS A 1 100 ? -16.357 2.617 8.814 1.00 90.38 100 HIS A CA 1
ATOM 747 C C . HIS A 1 100 ? -16.200 2.392 10.327 1.00 90.38 100 HIS A C 1
ATOM 749 O O . HIS A 1 100 ? -16.234 1.251 10.779 1.00 90.38 100 HIS A O 1
ATOM 755 N N . GLN A 1 101 ? -16.009 3.462 11.110 1.00 90.88 101 GLN A N 1
ATOM 756 C CA . GLN A 1 101 ? -15.873 3.426 12.570 1.00 90.88 101 GLN A CA 1
ATOM 757 C C . GLN A 1 101 ? -14.790 2.444 13.054 1.00 90.88 101 GLN A C 1
ATOM 759 O O . GLN A 1 101 ? -14.902 1.826 14.118 1.00 90.88 101 GLN A O 1
ATOM 764 N N . LEU A 1 102 ? -13.713 2.304 12.275 1.00 90.00 102 LEU A N 1
ATOM 765 C CA . LEU A 1 102 ? -12.620 1.395 12.592 1.00 90.00 102 LEU A CA 1
ATOM 766 C C . LEU A 1 102 ? -11.808 1.942 13.768 1.00 90.00 102 LEU A C 1
ATOM 768 O O . LEU A 1 102 ? -11.242 3.035 13.711 1.00 90.00 102 LEU A O 1
ATOM 772 N N . ARG A 1 103 ? -11.692 1.144 14.831 1.00 89.88 103 ARG A N 1
ATOM 773 C CA . ARG A 1 103 ? -10.879 1.474 16.009 1.00 89.88 103 ARG A CA 1
ATOM 774 C C . ARG A 1 103 ? -9.416 1.106 15.778 1.00 89.88 103 ARG A C 1
ATOM 776 O O . ARG A 1 103 ? -8.926 0.092 16.272 1.00 89.88 103 ARG A O 1
ATOM 783 N N . VAL A 1 104 ? -8.714 1.935 15.013 1.00 92.31 104 VAL A N 1
ATOM 784 C CA . VAL A 1 104 ? -7.287 1.748 14.724 1.00 92.31 104 VAL A CA 1
ATOM 785 C C . VAL A 1 104 ? -6.453 2.423 15.813 1.00 92.31 104 VAL A C 1
ATOM 787 O O . VAL A 1 104 ? -6.443 3.640 15.913 1.00 92.31 104 VAL A O 1
ATOM 790 N N . LYS A 1 105 ? -5.732 1.644 16.627 1.00 93.88 105 LYS A N 1
ATOM 7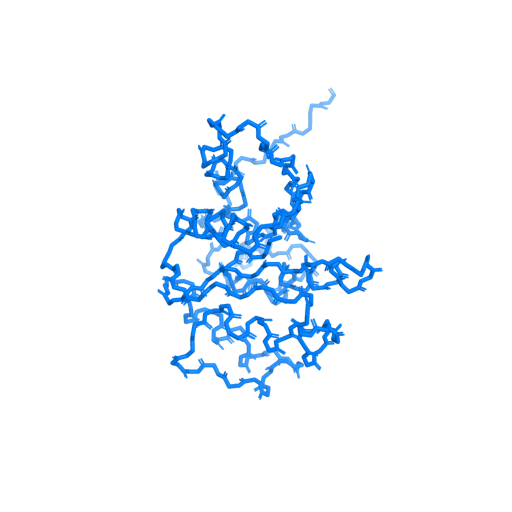91 C CA . LYS A 1 105 ? -4.759 2.192 17.599 1.00 93.88 105 LYS A CA 1
ATOM 792 C C . LYS A 1 105 ? -3.354 2.305 17.019 1.00 93.88 105 LYS A C 1
ATOM 794 O O . LYS A 1 105 ? -2.623 3.237 17.329 1.00 93.88 105 LYS A O 1
ATOM 799 N N . ARG A 1 106 ? -2.987 1.336 16.182 1.00 94.94 106 ARG A N 1
ATOM 800 C CA . ARG A 1 106 ? -1.704 1.264 15.484 1.00 94.94 106 ARG A CA 1
ATOM 801 C C . ARG A 1 106 ? -1.951 0.888 14.038 1.00 94.94 106 ARG A C 1
ATOM 803 O O . ARG A 1 106 ? -2.790 0.031 13.764 1.00 94.94 106 ARG A O 1
ATOM 810 N N . GLY A 1 107 ? -1.215 1.506 13.132 1.00 95.25 107 GLY A N 1
ATOM 811 C CA . GLY A 1 107 ? -1.304 1.231 11.711 1.00 95.25 107 GLY A CA 1
ATOM 812 C C . GLY A 1 107 ? 0.066 1.231 11.057 1.00 95.25 107 GLY A C 1
ATOM 813 O O . GLY A 1 107 ? 0.964 1.974 11.438 1.00 95.25 107 GLY A O 1
ATOM 814 N N . ILE A 1 108 ? 0.219 0.400 10.035 1.00 97.38 108 ILE A N 1
ATOM 815 C CA . ILE A 1 108 ? 1.421 0.365 9.204 1.00 97.38 108 ILE A CA 1
ATOM 816 C C . ILE A 1 108 ? 1.100 1.078 7.895 1.00 97.38 108 ILE A C 1
ATOM 818 O O . ILE A 1 108 ? 0.071 0.793 7.277 1.00 97.38 108 ILE A O 1
ATOM 822 N N . VAL A 1 109 ? 1.960 2.001 7.472 1.00 97.62 109 VAL A N 1
ATOM 823 C CA . VAL A 1 109 ? 1.873 2.654 6.162 1.00 97.62 109 VAL A CA 1
ATOM 824 C C . VAL A 1 109 ? 2.921 2.043 5.248 1.00 97.62 109 VAL A C 1
ATOM 826 O O . VAL A 1 109 ? 4.121 2.127 5.521 1.00 97.62 109 VAL A O 1
ATOM 829 N N . VAL A 1 110 ? 2.450 1.463 4.152 1.00 98.12 110 VAL A N 1
ATOM 830 C CA . VAL A 1 110 ? 3.272 0.886 3.093 1.00 98.12 110 VAL A CA 1
ATOM 831 C C . VAL A 1 110 ? 3.080 1.714 1.835 1.00 98.12 110 VAL A C 1
ATOM 833 O O . VAL A 1 110 ? 1.952 1.927 1.385 1.00 98.12 110 VAL A O 1
ATOM 836 N N . GLN A 1 111 ? 4.184 2.200 1.286 1.00 96.25 111 GLN A N 1
ATOM 837 C CA . GLN A 1 111 ? 4.221 2.965 0.054 1.00 96.25 111 GLN A CA 1
ATOM 838 C C . GLN A 1 111 ? 5.522 2.674 -0.704 1.00 96.25 111 GLN A C 1
ATOM 840 O O . GLN A 1 111 ? 6.480 2.137 -0.147 1.00 96.25 111 GLN A O 1
ATOM 845 N N . ASP A 1 112 ? 5.552 3.061 -1.978 1.00 94.62 112 ASP A N 1
ATOM 846 C CA . ASP A 1 112 ? 6.770 3.261 -2.755 1.00 94.62 112 ASP A CA 1
ATOM 847 C C . ASP A 1 112 ? 7.885 3.879 -1.875 1.00 94.62 112 ASP A C 1
ATOM 849 O O . ASP A 1 112 ? 7.676 4.962 -1.305 1.00 94.62 112 ASP A O 1
ATOM 853 N N . PRO A 1 113 ? 9.066 3.233 -1.758 1.00 93.69 113 PRO A N 1
ATOM 854 C CA . PRO A 1 113 ? 10.145 3.693 -0.886 1.00 93.69 113 PRO A CA 1
ATOM 855 C C . PRO A 1 113 ? 10.544 5.161 -1.089 1.00 93.69 113 PRO A C 1
ATOM 857 O O . PRO A 1 113 ? 10.889 5.846 -0.124 1.00 93.69 113 PRO A O 1
ATOM 860 N N . THR A 1 114 ? 10.454 5.678 -2.317 1.00 91.31 114 THR A N 1
ATOM 861 C CA . THR A 1 114 ? 10.809 7.069 -2.645 1.00 91.31 114 THR A CA 1
ATOM 862 C C . THR A 1 114 ? 9.779 8.072 -2.118 1.00 91.31 114 THR A C 1
ATOM 864 O O . THR A 1 114 ? 10.117 9.206 -1.776 1.00 91.31 114 THR A O 1
ATOM 867 N N . MET A 1 115 ? 8.524 7.638 -1.978 1.00 93.06 115 MET A N 1
ATOM 868 C CA . MET A 1 115 ? 7.393 8.443 -1.512 1.00 93.06 115 MET A CA 1
ATOM 869 C C . MET A 1 115 ? 7.024 8.166 -0.049 1.00 93.06 115 MET A C 1
ATOM 871 O O . MET A 1 115 ? 6.204 8.889 0.528 1.00 93.06 115 MET A O 1
ATOM 875 N N . GLN A 1 116 ? 7.649 7.169 0.584 1.00 94.81 116 GLN A N 1
ATOM 876 C CA . GLN A 1 116 ? 7.350 6.721 1.943 1.00 94.81 116 GLN A CA 1
ATOM 877 C C . GLN A 1 116 ? 7.445 7.863 2.965 1.00 94.81 116 GLN A C 1
ATOM 879 O O . GLN A 1 116 ? 6.486 8.138 3.686 1.00 94.81 116 GLN A O 1
ATOM 884 N N . ARG A 1 117 ? 8.568 8.598 2.994 1.00 93.56 117 ARG A N 1
ATOM 885 C CA . ARG A 1 117 ? 8.777 9.698 3.957 1.00 93.56 117 ARG A CA 1
ATOM 886 C C . ARG A 1 117 ? 7.734 10.807 3.802 1.00 93.56 117 ARG A C 1
ATOM 888 O O . ARG A 1 117 ? 7.219 11.312 4.797 1.00 93.56 117 ARG A O 1
ATOM 895 N N . ARG A 1 118 ? 7.414 11.178 2.556 1.00 93.00 118 ARG A N 1
ATOM 896 C CA . ARG A 1 118 ? 6.397 12.199 2.259 1.00 93.00 118 ARG A CA 1
ATOM 897 C C . ARG A 1 118 ? 5.020 11.740 2.731 1.00 93.00 118 ARG A C 1
ATOM 899 O O . ARG A 1 118 ? 4.332 12.503 3.398 1.00 93.00 118 ARG A O 1
ATOM 906 N N . THR A 1 119 ? 4.669 10.490 2.444 1.00 93.81 119 THR A N 1
ATOM 907 C CA . THR A 1 119 ? 3.392 9.888 2.846 1.00 93.81 119 THR A CA 1
ATOM 908 C C . THR A 1 119 ? 3.236 9.893 4.363 1.00 93.81 119 THR A C 1
ATOM 910 O O . THR A 1 119 ? 2.217 10.358 4.865 1.00 93.81 119 THR A O 1
ATOM 913 N N . MET A 1 120 ? 4.272 9.492 5.108 1.00 95.75 120 MET A N 1
ATOM 914 C CA . MET A 1 120 ? 4.260 9.529 6.576 1.00 95.75 120 MET A CA 1
ATOM 915 C C . MET A 1 120 ? 4.024 10.940 7.128 1.00 95.75 120 MET A C 1
ATOM 917 O O . MET A 1 120 ? 3.196 11.121 8.019 1.00 95.75 120 MET A O 1
ATOM 921 N N . ALA A 1 121 ? 4.698 11.955 6.577 1.00 94.75 121 ALA A N 1
ATOM 922 C CA . ALA A 1 121 ? 4.501 13.344 6.993 1.00 94.75 121 ALA A CA 1
ATOM 923 C C . ALA A 1 121 ? 3.072 13.842 6.703 1.00 94.75 121 ALA A C 1
ATOM 925 O O . ALA A 1 121 ? 2.485 14.566 7.510 1.00 94.75 121 ALA A O 1
ATOM 926 N N . THR A 1 122 ? 2.487 13.434 5.573 1.00 94.00 122 THR A N 1
ATOM 927 C CA . THR A 1 122 ? 1.089 13.738 5.241 1.00 94.00 122 THR A CA 1
ATOM 928 C C . THR A 1 122 ? 0.124 13.058 6.210 1.00 94.00 122 THR A C 1
ATOM 930 O O . THR A 1 122 ? -0.775 13.726 6.717 1.00 94.00 122 THR A O 1
ATOM 933 N N . PHE A 1 123 ? 0.332 11.778 6.532 1.00 92.69 123 PHE A N 1
ATOM 934 C CA . PHE A 1 123 ? -0.461 11.067 7.538 1.00 92.69 123 PHE A CA 1
ATOM 935 C C . PHE A 1 123 ? -0.406 11.777 8.893 1.00 92.69 123 PHE A C 1
ATOM 937 O O . PHE A 1 123 ? -1.451 12.104 9.451 1.00 92.69 123 PHE A O 1
ATOM 944 N N . ALA A 1 124 ? 0.791 12.113 9.378 1.00 92.62 124 ALA A N 1
ATOM 945 C CA . ALA A 1 124 ? 0.954 12.845 10.632 1.00 92.62 124 ALA A CA 1
ATOM 946 C C . ALA A 1 124 ? 0.192 14.182 10.633 1.00 92.62 124 ALA A C 1
ATOM 948 O O . ALA A 1 124 ? -0.388 14.566 11.645 1.00 92.62 124 ALA A O 1
ATOM 949 N N . ARG A 1 125 ? 0.140 14.890 9.496 1.00 93.50 125 ARG A N 1
ATOM 950 C CA . ARG A 1 125 ? -0.635 16.133 9.382 1.00 93.50 125 ARG A CA 1
ATOM 951 C C . ARG A 1 125 ? -2.147 15.902 9.361 1.00 93.50 125 ARG A C 1
ATOM 953 O O . ARG A 1 125 ? -2.855 16.665 10.001 1.00 93.50 125 ARG A O 1
ATOM 960 N N . VAL A 1 126 ? -2.637 14.874 8.668 1.00 93.31 126 VAL A N 1
ATOM 961 C CA . VAL A 1 126 ? -4.076 14.536 8.608 1.00 93.31 126 VAL A CA 1
ATOM 962 C C . VAL A 1 126 ? -4.626 14.115 9.976 1.00 93.31 126 VAL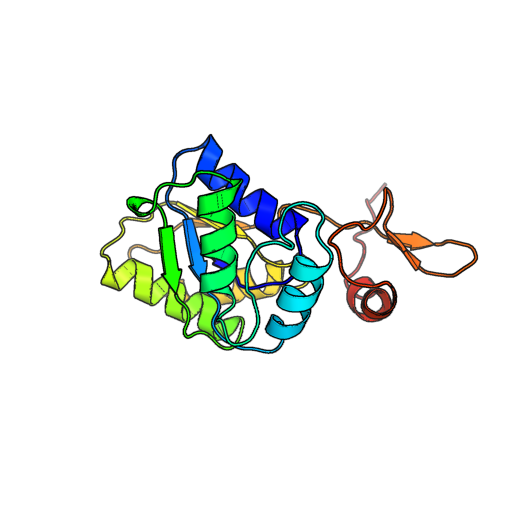 A C 1
ATOM 964 O O . VAL A 1 126 ? -5.802 14.340 10.264 1.00 93.31 126 VAL A O 1
ATOM 967 N N . TRP A 1 127 ? -3.791 13.497 10.812 1.00 91.94 127 TRP A N 1
ATOM 968 C CA . TRP A 1 127 ? -4.187 12.986 12.125 1.00 91.94 127 TRP A CA 1
ATOM 969 C C . TRP A 1 127 ? -3.875 13.924 13.298 1.00 91.94 127 TRP A C 1
ATOM 971 O O . TRP A 1 127 ? -4.362 13.669 14.391 1.00 91.94 127 TRP A O 1
ATOM 981 N N . ARG A 1 128 ? -3.119 15.010 13.081 1.00 89.12 128 ARG A N 1
ATOM 982 C CA . ARG A 1 128 ? -2.591 15.898 14.134 1.00 89.12 128 ARG A CA 1
ATOM 983 C C . ARG A 1 128 ? -3.626 16.351 15.166 1.00 89.12 128 ARG A C 1
ATOM 985 O O . ARG A 1 128 ? -3.332 16.324 16.353 1.00 89.12 128 ARG A O 1
ATOM 992 N N . ASP A 1 129 ? -4.802 16.764 14.707 1.00 85.50 129 ASP A N 1
ATOM 993 C CA . ASP A 1 129 ? -5.815 17.407 15.554 1.00 85.50 129 ASP A CA 1
ATOM 994 C C . ASP A 1 129 ? -6.943 16.439 15.955 1.00 85.50 129 ASP A C 1
ATOM 996 O O . ASP A 1 129 ? -8.010 16.858 16.403 1.00 85.50 129 ASP A O 1
ATOM 1000 N N . LYS A 1 130 ? -6.737 15.128 15.764 1.00 85.38 130 LYS A N 1
ATOM 1001 C CA . LYS A 1 130 ? -7.719 14.096 16.111 1.00 85.38 130 LYS A CA 1
ATOM 1002 C C . LYS A 1 130 ? -7.365 13.481 17.470 1.00 85.38 130 LYS A C 1
ATOM 1004 O O . LYS A 1 130 ? -6.252 12.980 17.613 1.00 85.38 130 LYS A O 1
ATOM 1009 N N . PRO A 1 131 ? -8.294 13.465 18.444 1.00 80.50 131 PRO A N 1
ATOM 1010 C CA . PRO A 1 131 ? -8.011 13.002 19.805 1.00 80.50 131 PRO A CA 1
ATOM 1011 C C . PRO A 1 131 ? -7.605 11.521 19.869 1.00 80.50 131 PRO A C 1
ATOM 1013 O O . PRO A 1 131 ? -6.758 11.159 20.675 1.00 80.50 131 PRO A O 1
ATOM 1016 N N . ASP A 1 132 ? -8.134 10.693 18.963 1.00 83.19 132 ASP A N 1
ATOM 1017 C CA . ASP A 1 132 ? -7.830 9.259 18.861 1.00 83.19 132 ASP A CA 1
ATOM 1018 C C . ASP A 1 132 ? -6.921 8.947 17.657 1.00 83.19 132 ASP A C 1
ATOM 1020 O O . ASP A 1 132 ? -7.163 8.011 16.892 1.00 83.19 132 ASP A O 1
ATOM 1024 N N . ALA A 1 133 ? -5.902 9.780 17.422 1.00 89.06 133 ALA A N 1
ATOM 1025 C CA . ALA A 1 133 ? -4.958 9.573 16.327 1.00 89.06 133 ALA A CA 1
ATOM 1026 C C . ALA A 1 133 ? -4.210 8.228 16.473 1.00 89.06 133 ALA A C 1
ATOM 1028 O O . ALA A 1 133 ? -3.552 8.009 17.493 1.00 89.06 133 ALA A O 1
ATOM 1029 N N . PRO A 1 134 ? -4.247 7.336 15.460 1.00 92.25 134 PRO A N 1
ATOM 1030 C CA . PRO A 1 134 ? -3.481 6.099 15.500 1.00 92.25 134 PRO A CA 1
ATOM 1031 C C . PRO A 1 134 ? -1.976 6.370 15.480 1.00 92.25 134 PRO A C 1
ATOM 1033 O O . PRO A 1 134 ? -1.505 7.296 14.814 1.00 92.25 134 PRO A O 1
ATOM 1036 N N . GLU A 1 135 ? -1.206 5.497 16.120 1.00 94.31 135 GLU A N 1
ATOM 1037 C CA . GLU A 1 135 ? 0.241 5.454 15.937 1.00 94.31 135 GLU A CA 1
ATOM 1038 C C . GLU A 1 135 ? 0.564 4.826 14.572 1.00 94.31 135 GLU A C 1
ATOM 1040 O O . GLU A 1 135 ? 0.177 3.689 14.287 1.00 94.31 135 GLU A O 1
ATOM 1045 N N . TRP A 1 136 ? 1.267 5.565 13.712 1.00 95.12 136 TRP A N 1
ATOM 1046 C CA . TRP A 1 136 ? 1.607 5.115 12.362 1.00 95.12 136 TRP A CA 1
ATOM 1047 C C . TRP A 1 136 ? 3.081 4.724 12.252 1.00 95.12 136 TRP A C 1
ATOM 1049 O O . TRP A 1 136 ? 3.969 5.552 12.452 1.00 95.12 136 TRP A O 1
ATOM 1059 N N . THR A 1 137 ? 3.348 3.487 11.838 1.00 96.75 137 THR A N 1
ATOM 1060 C CA . THR A 1 137 ? 4.699 2.985 11.556 1.00 96.75 137 THR A CA 1
ATOM 1061 C C . THR A 1 137 ? 4.976 2.982 10.054 1.00 96.75 137 THR A C 1
ATOM 1063 O O . THR A 1 137 ? 4.152 2.546 9.249 1.00 96.75 137 THR A O 1
ATOM 1066 N N . SER A 1 138 ? 6.165 3.445 9.667 1.00 97.38 138 SER A N 1
ATOM 1067 C CA . SER A 1 138 ? 6.632 3.431 8.280 1.00 97.38 138 SER A CA 1
ATOM 1068 C C . SER A 1 138 ? 7.212 2.069 7.908 1.00 97.38 138 SER A C 1
ATOM 1070 O O . SER A 1 138 ? 8.165 1.626 8.544 1.00 97.38 138 SER A O 1
ATOM 1072 N N . HIS A 1 139 ? 6.710 1.440 6.845 1.00 96.75 139 HIS A N 1
ATOM 1073 C CA . HIS A 1 139 ? 7.246 0.172 6.353 1.00 96.75 139 HIS A CA 1
ATOM 1074 C C . HIS A 1 139 ? 7.152 0.090 4.820 1.00 96.75 139 HIS A C 1
ATOM 1076 O O . HIS A 1 139 ? 6.162 -0.410 4.298 1.00 96.75 139 HIS A O 1
ATOM 1082 N N . PRO A 1 140 ? 8.166 0.542 4.061 1.00 94.69 140 PRO A N 1
ATOM 1083 C CA . PRO A 1 140 ? 8.117 0.493 2.596 1.00 94.69 140 PRO A CA 1
ATOM 1084 C C . PRO A 1 140 ? 8.243 -0.932 2.021 1.00 94.69 140 PRO A C 1
ATOM 1086 O O . PRO A 1 140 ? 8.164 -1.115 0.809 1.00 94.69 140 PRO A O 1
ATOM 1089 N N . GLY A 1 141 ? 8.492 -1.946 2.860 1.00 93.25 141 GLY A N 1
ATOM 1090 C CA . GLY A 1 141 ? 8.680 -3.347 2.461 1.00 93.25 141 GLY A CA 1
ATOM 1091 C C . GLY A 1 141 ? 10.061 -3.665 1.885 1.00 93.25 141 GLY A C 1
ATOM 1092 O O . GLY A 1 141 ? 10.570 -4.765 2.071 1.00 93.25 141 GLY A O 1
ATOM 1093 N N . ILE A 1 142 ? 10.696 -2.687 1.239 1.00 90.19 142 ILE A N 1
ATOM 1094 C CA . ILE A 1 142 ? 12.046 -2.794 0.690 1.00 90.19 142 ILE A CA 1
ATOM 1095 C C . ILE A 1 142 ? 12.821 -1.491 0.892 1.00 90.19 142 ILE A C 1
ATOM 1097 O O . ILE A 1 142 ? 12.262 -0.395 0.817 1.00 90.19 142 ILE A O 1
ATOM 1101 N N . VAL A 1 143 ? 14.128 -1.615 1.123 1.00 88.19 143 VAL A N 1
ATOM 1102 C CA . VAL A 1 143 ? 15.079 -0.500 1.078 1.00 88.19 143 VAL A CA 1
ATOM 1103 C C . VAL A 1 143 ? 15.992 -0.732 -0.127 1.00 88.19 143 VAL A C 1
ATOM 1105 O O . VAL A 1 143 ? 16.883 -1.579 -0.062 1.00 88.19 143 VAL A O 1
ATOM 1108 N N . PRO A 1 144 ? 15.750 -0.057 -1.264 1.00 86.06 144 PRO A N 1
ATOM 1109 C CA . PRO A 1 144 ? 16.564 -0.253 -2.453 1.00 86.06 144 PRO A CA 1
ATOM 1110 C C . PRO A 1 144 ? 17.964 0.327 -2.239 1.00 86.06 144 PRO A C 1
ATOM 1112 O O . PRO A 1 144 ? 18.119 1.487 -1.860 1.00 86.06 144 PRO A O 1
ATOM 1115 N N . HIS A 1 145 ? 18.990 -0.467 -2.539 1.00 86.44 145 HIS A N 1
ATOM 1116 C CA . HIS A 1 145 ? 20.380 -0.020 -2.539 1.00 86.44 145 HIS A CA 1
ATOM 1117 C C . HIS A 1 145 ? 20.887 0.086 -3.971 1.00 86.44 145 HIS A C 1
ATOM 1119 O O . HIS A 1 145 ? 20.680 -0.821 -4.777 1.00 86.44 145 HIS A O 1
ATOM 1125 N N . LEU A 1 146 ? 21.567 1.186 -4.283 1.00 86.12 146 LEU A N 1
ATOM 1126 C CA . LEU A 1 146 ? 22.184 1.396 -5.588 1.00 86.12 146 LEU A CA 1
ATOM 1127 C C . LEU A 1 146 ? 23.680 1.106 -5.524 1.00 86.12 146 LEU A C 1
ATOM 1129 O O . LEU A 1 146 ? 24.325 1.334 -4.502 1.00 86.12 146 LEU A O 1
ATOM 1133 N N . GLN A 1 147 ? 24.221 0.624 -6.635 1.00 86.75 147 GLN A N 1
ATOM 1134 C CA . GLN A 1 147 ? 25.652 0.463 -6.850 1.00 86.75 147 GLN A CA 1
ATOM 1135 C C . GLN A 1 147 ? 26.021 0.933 -8.258 1.00 86.75 147 GLN A C 1
ATOM 1137 O O . GLN A 1 147 ? 25.198 0.886 -9.178 1.00 86.75 147 GLN A O 1
ATOM 1142 N N . ASN A 1 148 ? 27.260 1.389 -8.420 1.00 86.44 148 ASN A N 1
ATOM 1143 C CA . ASN A 1 148 ? 27.800 1.700 -9.737 1.00 86.44 148 ASN A CA 1
ATOM 1144 C C . ASN A 1 148 ? 28.150 0.401 -10.475 1.00 86.44 148 ASN A C 1
ATOM 1146 O O . ASN A 1 148 ? 28.627 -0.557 -9.869 1.00 86.44 148 ASN A O 1
ATOM 1150 N N . SER A 1 149 ? 27.914 0.394 -11.781 1.00 84.12 149 SER A N 1
ATOM 1151 C CA . SER A 1 149 ? 28.368 -0.624 -12.731 1.00 84.12 149 SER A CA 1
ATOM 1152 C C . SER A 1 149 ? 29.000 0.064 -13.942 1.00 84.12 149 SER A C 1
ATOM 1154 O O . SER A 1 149 ? 28.879 1.284 -14.074 1.00 84.12 149 SER A O 1
ATOM 1156 N N . GLU A 1 150 ? 29.639 -0.704 -14.826 1.00 81.25 150 GLU A N 1
ATOM 1157 C CA . GLU A 1 150 ? 30.240 -0.185 -16.066 1.00 81.25 150 GLU A CA 1
ATOM 1158 C C . GLU A 1 150 ? 29.222 0.586 -16.927 1.00 81.25 150 GLU A C 1
ATOM 1160 O O . GLU A 1 150 ? 29.548 1.632 -17.480 1.00 81.25 150 GLU A O 1
ATOM 1165 N N . ASP A 1 151 ? 27.953 0.164 -16.916 1.00 77.69 151 ASP A N 1
ATOM 1166 C CA . ASP A 1 151 ? 26.864 0.798 -17.669 1.00 77.69 151 ASP A CA 1
ATOM 1167 C C . ASP A 1 151 ? 26.077 1.853 -16.862 1.00 77.69 151 ASP A C 1
ATOM 1169 O O . ASP A 1 151 ? 24.976 2.248 -17.260 1.00 77.69 151 ASP A O 1
ATOM 1173 N N . GLY A 1 152 ? 26.566 2.275 -15.689 1.00 81.50 152 GLY A N 1
ATOM 1174 C CA . GLY A 1 152 ? 25.925 3.262 -14.807 1.00 81.50 152 GLY A CA 1
ATOM 1175 C C . GLY A 1 152 ? 25.270 2.674 -13.548 1.00 81.50 152 GLY A C 1
ATOM 1176 O O . GLY A 1 152 ? 25.616 1.584 -13.096 1.00 81.50 152 GLY A O 1
ATOM 1177 N N . LEU A 1 153 ? 24.318 3.399 -12.946 1.00 82.88 153 LEU A N 1
ATOM 1178 C CA . LEU A 1 153 ? 23.655 2.988 -11.696 1.00 82.88 153 LEU A CA 1
ATOM 1179 C C . LEU A 1 153 ? 22.735 1.770 -11.898 1.00 82.88 153 LEU A C 1
ATOM 1181 O O . LEU A 1 153 ? 21.919 1.727 -12.830 1.00 82.88 153 LEU A O 1
ATOM 1185 N N . VAL A 1 154 ? 22.843 0.800 -10.987 1.00 85.12 154 VAL A N 1
ATOM 1186 C CA . VAL A 1 154 ? 22.013 -0.414 -10.917 1.00 85.12 154 VAL A CA 1
ATOM 1187 C C . VAL A 1 154 ? 21.594 -0.709 -9.474 1.00 85.12 154 VAL A C 1
ATOM 1189 O O . VAL A 1 154 ? 22.223 -0.233 -8.528 1.00 85.12 154 VAL A O 1
ATOM 1192 N N . PHE A 1 155 ? 20.538 -1.505 -9.284 1.00 85.12 155 PHE A N 1
ATOM 1193 C CA . PHE A 1 155 ? 20.172 -2.006 -7.957 1.00 85.12 155 PHE A CA 1
ATOM 1194 C C . PHE A 1 155 ? 21.111 -3.126 -7.518 1.00 85.12 155 PHE A C 1
ATOM 1196 O O . PHE A 1 155 ? 21.384 -4.063 -8.272 1.00 85.12 155 PHE A O 1
ATOM 1203 N N . ARG A 1 156 ? 21.560 -3.061 -6.268 1.00 83.69 156 ARG A N 1
ATOM 1204 C CA . ARG A 1 156 ? 22.302 -4.142 -5.627 1.00 83.69 156 ARG A CA 1
ATOM 1205 C C . ARG A 1 156 ? 21.356 -5.315 -5.351 1.00 83.69 156 ARG A C 1
ATOM 1207 O O . ARG A 1 156 ? 20.343 -5.130 -4.688 1.00 83.69 156 ARG A O 1
ATOM 1214 N N . GLY A 1 157 ? 21.709 -6.511 -5.827 1.00 77.94 157 GLY A N 1
ATOM 1215 C CA . GLY A 1 157 ? 20.920 -7.736 -5.613 1.00 77.94 157 GLY A CA 1
ATOM 1216 C C . GLY A 1 157 ? 19.782 -7.972 -6.615 1.00 77.94 157 GLY A C 1
ATOM 1217 O O . GLY A 1 157 ? 18.992 -8.887 -6.415 1.00 77.94 157 GLY A O 1
ATOM 1218 N N . GLY A 1 158 ? 19.712 -7.186 -7.696 1.00 77.75 158 GLY A N 1
ATOM 1219 C CA . GLY A 1 158 ? 18.637 -7.265 -8.690 1.00 77.75 158 GLY A CA 1
ATOM 1220 C C . GLY A 1 158 ? 17.528 -6.237 -8.441 1.00 77.75 158 GLY A C 1
ATOM 1221 O O . GLY A 1 158 ? 17.356 -5.735 -7.336 1.00 77.75 158 GLY A O 1
ATOM 1222 N N . GLY A 1 159 ? 16.812 -5.861 -9.503 1.00 79.44 159 GLY A N 1
ATOM 1223 C CA . GLY A 1 159 ? 15.802 -4.792 -9.489 1.00 79.44 159 GLY A CA 1
ATOM 1224 C C . GLY A 1 159 ? 14.412 -5.249 -9.919 1.00 79.44 159 GLY A C 1
ATOM 1225 O O . GLY A 1 159 ? 13.653 -4.458 -10.477 1.00 79.44 159 GLY A O 1
ATOM 1226 N N . GLU A 1 160 ? 14.103 -6.535 -9.757 1.00 83.75 160 GLU A N 1
ATOM 1227 C CA . GLU A 1 160 ? 12.830 -7.093 -10.207 1.00 83.75 160 GLU A CA 1
ATOM 1228 C C . GLU A 1 160 ? 11.652 -6.440 -9.469 1.00 83.75 160 GLU A C 1
ATOM 1230 O O . GLU A 1 160 ? 11.668 -6.275 -8.250 1.00 83.75 160 GLU A O 1
ATOM 1235 N N . GLY A 1 161 ? 10.648 -5.995 -10.226 1.00 80.81 161 GLY A N 1
ATOM 1236 C CA . GLY A 1 161 ? 9.483 -5.296 -9.676 1.00 80.81 161 GLY A CA 1
ATOM 1237 C C . GLY A 1 161 ? 9.754 -3.886 -9.126 1.00 80.81 161 GLY A C 1
ATOM 1238 O O . GLY A 1 161 ? 8.821 -3.261 -8.620 1.00 80.81 161 GLY A O 1
ATOM 1239 N N . LEU A 1 162 ? 10.991 -3.378 -9.227 1.00 86.12 162 LEU A N 1
ATOM 1240 C CA . LEU A 1 162 ? 11.364 -1.995 -8.907 1.00 86.12 162 LEU A CA 1
ATOM 1241 C C . LEU A 1 162 ? 11.263 -1.082 -10.144 1.00 86.12 162 LEU A C 1
ATOM 1243 O O . LEU A 1 162 ? 10.919 -1.513 -11.247 1.00 86.12 162 LEU A O 1
ATOM 1247 N N . TRP A 1 163 ? 11.560 0.210 -9.973 1.00 85.00 163 TRP A N 1
ATOM 1248 C CA . TRP A 1 163 ? 11.503 1.186 -11.066 1.00 85.00 163 TRP A CA 1
ATOM 1249 C C . TRP A 1 163 ? 12.512 0.869 -12.182 1.00 85.00 163 TRP A C 1
ATOM 1251 O O . TRP A 1 163 ? 13.600 0.351 -11.920 1.00 85.00 163 TRP A O 1
ATOM 1261 N N . PRO A 1 164 ? 12.217 1.238 -13.441 1.00 76.31 164 PRO A N 1
ATOM 1262 C CA . PRO A 1 164 ? 13.185 1.098 -14.524 1.00 76.31 164 PRO A CA 1
ATOM 1263 C C . PRO A 1 164 ? 14.437 1.957 -14.273 1.00 76.31 164 PRO A C 1
ATOM 1265 O O . PRO A 1 164 ? 14.336 3.049 -13.716 1.00 76.31 164 PRO A O 1
ATOM 1268 N N . ARG A 1 165 ? 15.608 1.522 -14.773 1.00 67.25 165 ARG A N 1
ATOM 1269 C CA . ARG A 1 165 ? 16.915 2.197 -14.570 1.00 67.25 165 ARG A CA 1
ATOM 1270 C C . ARG A 1 165 ? 16.899 3.708 -14.848 1.00 67.25 165 ARG A C 1
ATOM 1272 O O . ARG A 1 165 ? 17.530 4.473 -14.129 1.00 67.25 165 ARG A O 1
ATOM 1279 N N . ARG A 1 166 ? 16.123 4.155 -15.842 1.00 63.62 166 ARG A N 1
ATOM 1280 C CA . ARG A 1 166 ? 15.949 5.581 -16.188 1.00 63.62 166 ARG A CA 1
ATOM 1281 C C . ARG A 1 166 ? 15.362 6.447 -15.064 1.00 63.62 166 ARG A C 1
ATOM 1283 O O . ARG A 1 166 ? 15.539 7.655 -15.090 1.00 63.62 166 ARG A O 1
ATOM 1290 N N . ALA A 1 167 ? 14.671 5.850 -14.095 1.00 61.78 167 ALA A N 1
ATOM 1291 C CA . ALA A 1 167 ? 14.111 6.555 -12.944 1.00 61.78 167 ALA A CA 1
ATOM 1292 C C . ALA A 1 167 ? 15.117 6.702 -11.782 1.00 61.78 167 ALA A C 1
ATOM 1294 O O . ALA A 1 167 ? 14.864 7.463 -10.852 1.00 61.78 167 ALA A O 1
ATOM 1295 N N . LEU A 1 168 ? 16.270 6.015 -11.822 1.00 63.19 168 LEU A N 1
ATOM 1296 C CA . LEU A 1 168 ? 17.240 5.974 -10.716 1.00 63.19 168 LEU A CA 1
ATOM 1297 C C . LEU A 1 168 ? 17.974 7.297 -10.486 1.00 63.19 168 LEU A C 1
ATOM 1299 O O . LEU A 1 168 ? 18.341 7.597 -9.351 1.00 63.19 168 LEU A O 1
ATOM 1303 N N . SER A 1 169 ? 18.153 8.103 -11.535 1.00 58.31 169 SER A N 1
ATOM 1304 C CA . SER A 1 169 ? 18.767 9.435 -11.447 1.00 58.31 169 SER A CA 1
ATOM 1305 C C . SER A 1 169 ? 17.977 10.387 -10.543 1.00 58.31 169 SER A C 1
ATOM 1307 O O . SER A 1 169 ? 18.564 11.254 -9.905 1.00 58.31 169 SER A O 1
ATOM 1309 N N . VAL A 1 170 ? 16.660 10.189 -10.428 1.00 54.66 170 VAL A N 1
ATOM 1310 C CA . VAL A 1 170 ? 15.789 10.957 -9.527 1.00 54.66 170 VAL A CA 1
ATOM 1311 C C . VAL A 1 170 ? 15.884 10.428 -8.089 1.00 54.66 170 VAL A C 1
ATOM 1313 O O . VAL A 1 170 ? 15.907 11.211 -7.141 1.00 54.66 170 VAL A O 1
ATOM 1316 N N . VAL A 1 171 ? 16.009 9.106 -7.917 1.00 54.47 171 VAL A N 1
ATOM 1317 C CA . VAL A 1 171 ? 16.033 8.426 -6.606 1.00 54.47 171 VAL A CA 1
ATOM 1318 C C . VAL A 1 171 ? 17.358 8.614 -5.855 1.00 54.47 171 VAL A C 1
ATOM 1320 O O . VAL A 1 171 ? 17.356 8.784 -4.637 1.00 54.47 171 VAL A O 1
ATOM 1323 N N . GLY A 1 172 ? 18.493 8.639 -6.563 1.00 48.69 172 GLY A N 1
ATOM 1324 C CA . GLY A 1 172 ? 19.836 8.735 -5.970 1.00 48.69 172 GLY A CA 1
ATOM 1325 C C . GLY A 1 172 ? 20.186 10.074 -5.302 1.00 48.69 172 GLY A C 1
ATOM 1326 O O . GLY A 1 172 ? 21.256 10.200 -4.714 1.00 48.69 172 GLY A O 1
ATOM 1327 N N . THR A 1 173 ? 19.307 11.078 -5.363 1.00 47.25 173 THR A N 1
ATOM 1328 C CA . THR A 1 173 ? 19.542 12.410 -4.770 1.00 47.25 173 THR A CA 1
ATOM 1329 C C . THR A 1 173 ? 19.159 12.503 -3.285 1.00 47.25 173 THR A C 1
ATOM 1331 O O . THR A 1 173 ? 19.477 13.486 -2.611 1.00 47.25 173 THR A O 1
ATOM 1334 N N . GLY A 1 174 ? 18.527 11.466 -2.724 1.00 41.44 174 GLY A N 1
ATOM 1335 C CA . GLY A 1 174 ? 18.283 11.352 -1.287 1.00 41.44 174 GLY A CA 1
ATOM 1336 C C . GLY A 1 174 ? 19.533 10.867 -0.554 1.00 41.44 174 GLY A C 1
ATOM 1337 O O . GLY A 1 174 ? 19.772 9.667 -0.516 1.00 41.44 174 GLY A O 1
ATOM 1338 N N . ARG A 1 175 ? 20.315 11.804 0.008 1.00 35.59 175 ARG A N 1
ATOM 1339 C CA . ARG A 1 175 ? 21.519 11.594 0.845 1.00 35.59 175 ARG A CA 1
ATOM 1340 C C . ARG A 1 175 ? 21.638 10.180 1.437 1.00 35.59 175 ARG A C 1
ATOM 1342 O O . ARG A 1 175 ? 20.908 9.830 2.362 1.00 35.59 175 ARG A O 1
ATOM 1349 N N . ALA A 1 176 ? 22.651 9.444 0.985 1.00 35.59 176 ALA A N 1
ATOM 1350 C CA . ALA A 1 176 ? 23.262 8.396 1.784 1.00 35.59 176 ALA A CA 1
ATOM 1351 C C . ALA A 1 176 ? 23.792 9.042 3.074 1.00 35.59 176 ALA A C 1
ATOM 1353 O O . ALA A 1 176 ? 24.698 9.874 3.036 1.00 35.59 176 ALA A O 1
ATOM 1354 N N . SER A 1 177 ? 23.196 8.714 4.215 1.00 36.16 177 SER A N 1
ATOM 1355 C CA . SER A 1 177 ? 23.824 8.951 5.510 1.00 36.16 177 SER A CA 1
ATOM 1356 C C . SER A 1 177 ? 25.036 8.032 5.608 1.00 36.16 177 SER A C 1
ATOM 1358 O O . SER A 1 177 ? 24.896 6.814 5.714 1.00 36.16 177 SER A O 1
ATOM 1360 N N . THR A 1 178 ? 26.221 8.626 5.521 1.00 28.89 178 THR A N 1
ATOM 1361 C CA . THR A 1 178 ? 27.501 7.990 5.826 1.00 28.89 178 THR A CA 1
ATOM 1362 C C . THR A 1 178 ? 27.456 7.454 7.261 1.00 28.89 178 THR A C 1
ATOM 1364 O O . THR A 1 178 ? 27.080 8.218 8.155 1.00 28.89 178 THR A O 1
ATOM 1367 N N . PRO A 1 179 ? 27.825 6.191 7.533 1.00 30.91 179 PRO A N 1
ATOM 1368 C CA . PRO A 1 179 ? 28.033 5.763 8.906 1.00 30.91 179 PRO A CA 1
ATOM 1369 C C . PRO A 1 179 ? 29.286 6.473 9.429 1.00 30.91 179 PRO A C 1
ATOM 1371 O O . PRO A 1 179 ? 30.349 6.415 8.803 1.00 30.91 179 PRO A O 1
ATOM 1374 N N . ALA A 1 180 ? 29.138 7.201 10.535 1.00 32.62 180 ALA A N 1
ATOM 1375 C CA . ALA A 1 180 ? 30.273 7.724 11.280 1.00 32.62 180 ALA A CA 1
ATOM 1376 C C . ALA A 1 180 ? 31.134 6.542 11.755 1.00 32.62 180 ALA A C 1
ATOM 1378 O O . ALA A 1 180 ? 30.596 5.522 12.192 1.00 32.62 180 ALA A O 1
ATOM 1379 N N . ARG A 1 181 ? 32.448 6.683 11.571 1.00 37.72 181 ARG A N 1
ATOM 1380 C CA . ARG A 1 181 ? 33.471 5.775 12.098 1.00 37.72 181 ARG A CA 1
ATOM 1381 C C . ARG A 1 181 ? 33.556 5.865 13.613 1.00 37.72 181 ARG A C 1
ATOM 1383 O O . ARG A 1 181 ? 33.298 6.974 14.130 1.00 37.72 181 ARG A O 1
#

InterPro domains:
  IPR003848 Domain of unknown function DUF218 [PF02698] (10-126)
  IPR003848 Domain of unknown function DUF218 [cd06259] (11-129)
  IPR014729 Rossmann-like alpha/beta/alpha sandwich fold [G3DSA:3.40.50.620] (1-141)
  IPR051599 Cell Envelope Integrity and Synthesis Associated Protein [PTHR30336] (10-130)

Radius of gyration: 16.6 Å; chains: 1; bounding box: 50×32×38 Å